Protein AF-A0A945GX42-F1 (afdb_monomer_lite)

pLDDT: mean 78.47, std 17.65, range [48.34, 97.5]

Foldseek 3Di:
DVVVVVVVVVVVVVVVVVVVVVPDDQDPQQVVLVVVPHDPPDPVSVVSSVVVVVVVVVVVVVVVVVVVD

Structure (mmCIF, N/CA/C/O backbone):
data_AF-A0A945GX42-F1
#
_entry.id   AF-A0A945GX42-F1
#
loop_
_atom_site.group_PDB
_atom_site.id
_atom_site.type_symbol
_atom_site.label_atom_id
_atom_site.label_alt_id
_atom_site.label_comp_id
_atom_site.label_asym_id
_atom_site.label_entity_id
_atom_site.label_seq_id
_atom_site.pdbx_PDB_ins_code
_atom_site.Cartn_x
_atom_site.Cartn_y
_atom_site.Cartn_z
_atom_site.occupancy
_atom_site.B_iso_or_equiv
_atom_site.auth_seq_id
_atom_site.auth_comp_id
_atom_site.auth_asym_id
_atom_site.auth_atom_id
_atom_site.pdbx_PDB_model_num
ATOM 1 N N . MET A 1 1 ? 27.866 20.503 36.963 1.00 52.25 1 MET A N 1
ATOM 2 C CA . MET A 1 1 ? 27.596 19.391 36.016 1.00 52.25 1 MET A CA 1
ATOM 3 C C . MET A 1 1 ? 26.106 19.104 35.789 1.00 52.25 1 MET A C 1
ATOM 5 O O . MET A 1 1 ? 25.746 18.814 34.658 1.00 52.25 1 MET A O 1
ATOM 9 N N . GLN A 1 2 ? 25.218 19.260 36.781 1.00 54.25 2 GLN A N 1
ATOM 10 C CA . GLN A 1 2 ? 23.796 18.883 36.649 1.00 54.25 2 GLN A CA 1
ATOM 11 C C . GLN A 1 2 ? 22.976 19.653 35.593 1.00 54.25 2 GLN A C 1
ATOM 13 O O . GLN A 1 2 ? 22.143 19.065 34.912 1.00 54.25 2 GLN A O 1
ATOM 18 N N . LYS A 1 3 ? 23.263 20.943 35.364 1.00 55.84 3 LYS A N 1
ATOM 19 C CA . LYS A 1 3 ? 22.562 21.753 34.343 1.00 55.84 3 LYS A CA 1
ATOM 20 C C . LYS A 1 3 ? 22.807 21.280 32.900 1.00 55.84 3 LYS A C 1
ATOM 22 O O . LYS A 1 3 ? 21.976 21.524 32.033 1.00 55.84 3 LYS A O 1
ATOM 27 N N . LYS A 1 4 ? 23.943 20.616 32.634 1.00 55.47 4 LYS A N 1
ATOM 28 C CA . LYS A 1 4 ? 24.259 20.057 31.307 1.00 55.47 4 LYS A CA 1
ATOM 29 C C . LYS A 1 4 ? 23.453 18.781 31.048 1.00 55.47 4 LYS A C 1
ATOM 31 O O . LYS A 1 4 ? 22.902 18.637 29.967 1.00 55.47 4 LYS A O 1
ATOM 36 N N . LEU A 1 5 ? 23.309 17.925 32.062 1.00 59.38 5 LEU A N 1
ATOM 37 C CA . LEU A 1 5 ? 22.516 16.693 31.985 1.00 59.38 5 LEU A CA 1
ATOM 38 C C . LEU A 1 5 ? 21.026 16.983 31.757 1.00 59.38 5 LEU A C 1
ATOM 40 O O . LEU A 1 5 ? 20.418 16.369 30.888 1.00 59.38 5 LEU A O 1
ATOM 44 N N . ALA A 1 6 ? 20.463 17.981 32.446 1.00 61.34 6 ALA A N 1
ATOM 45 C CA . ALA A 1 6 ? 19.064 18.378 32.260 1.00 61.34 6 ALA A CA 1
ATOM 46 C C . ALA A 1 6 ? 18.754 18.848 30.825 1.00 61.34 6 ALA A C 1
ATOM 48 O O . ALA A 1 6 ? 17.696 18.540 30.288 1.00 61.34 6 ALA A O 1
ATOM 49 N N . ARG A 1 7 ? 19.692 19.555 30.178 1.00 61.75 7 ARG A N 1
ATOM 50 C CA . ARG A 1 7 ? 19.544 19.998 28.781 1.00 61.75 7 ARG A CA 1
ATOM 51 C C . ARG A 1 7 ? 19.615 18.836 27.793 1.00 61.75 7 ARG A C 1
ATOM 53 O O . ARG A 1 7 ? 18.864 18.833 26.829 1.00 61.75 7 ARG A O 1
ATOM 60 N N . VAL A 1 8 ? 20.477 17.852 28.048 1.00 62.62 8 VAL A N 1
ATOM 61 C CA . VAL A 1 8 ? 20.576 16.645 27.212 1.00 62.62 8 VAL A CA 1
ATOM 62 C C . VAL A 1 8 ? 19.285 15.829 27.292 1.00 62.62 8 VAL A C 1
ATOM 64 O O . VAL A 1 8 ? 18.759 15.451 26.252 1.00 62.62 8 VAL A O 1
ATOM 67 N N . PHE A 1 9 ? 18.723 15.647 28.492 1.00 61.59 9 PHE A N 1
ATOM 68 C CA . PHE A 1 9 ? 17.433 14.968 28.673 1.00 61.59 9 PHE A CA 1
ATOM 69 C C . PHE A 1 9 ? 16.265 15.690 27.987 1.00 61.59 9 PHE A C 1
ATOM 71 O O . PHE A 1 9 ? 15.384 15.047 27.424 1.00 61.59 9 PHE A O 1
ATOM 78 N N . LEU A 1 10 ? 16.258 17.024 28.007 1.00 64.06 10 LEU A N 1
ATOM 79 C CA . LEU A 1 10 ? 15.222 17.815 27.339 1.00 64.06 10 LEU A CA 1
ATOM 80 C C . LEU A 1 10 ? 15.284 17.670 25.812 1.00 64.06 10 LEU A C 1
ATOM 82 O O . LEU A 1 10 ? 14.247 17.554 25.171 1.00 64.06 10 LEU A O 1
ATOM 86 N N . VAL A 1 11 ? 16.489 17.634 25.239 1.00 65.19 11 VAL A N 1
ATOM 87 C CA . VAL A 1 11 ? 16.691 17.493 23.787 1.00 65.19 11 VAL A CA 1
ATOM 88 C C . VAL A 1 11 ? 16.372 16.076 23.301 1.00 65.19 11 VAL A C 1
ATOM 90 O O . VAL A 1 11 ? 15.792 15.910 22.231 1.00 65.19 11 VAL A O 1
ATOM 93 N N . THR A 1 12 ? 16.690 15.038 24.078 1.00 62.75 12 THR A N 1
ATOM 94 C CA . THR A 1 12 ? 16.325 13.663 23.702 1.00 62.75 12 THR A CA 1
ATOM 95 C C . THR A 1 12 ? 14.820 13.421 23.805 1.00 62.75 12 THR A C 1
ATOM 97 O O . THR A 1 12 ? 14.248 12.772 22.930 1.00 62.75 12 THR A O 1
ATOM 100 N N . ALA A 1 13 ? 14.156 13.995 24.813 1.00 63.81 13 ALA A N 1
ATOM 101 C CA . ALA A 1 13 ? 12.703 13.916 24.952 1.00 63.81 13 ALA A CA 1
ATOM 102 C C . ALA A 1 13 ? 11.963 14.622 23.801 1.00 63.81 13 ALA A C 1
ATOM 104 O O . ALA A 1 13 ? 10.972 14.096 23.292 1.00 63.81 13 ALA A O 1
ATOM 105 N N . THR A 1 14 ? 12.454 15.777 23.339 1.00 62.41 14 THR A N 1
ATOM 106 C CA . THR A 1 14 ? 11.845 16.473 22.196 1.00 62.41 14 THR A CA 1
ATOM 107 C C . THR A 1 14 ? 12.093 15.749 20.875 1.00 62.41 14 THR A C 1
ATOM 109 O O . THR A 1 14 ? 11.171 15.660 20.069 1.00 62.41 14 THR A O 1
ATOM 112 N N . MET A 1 15 ? 13.272 15.152 20.657 1.00 59.97 15 MET A N 1
ATOM 113 C CA . MET A 1 15 ? 13.512 14.332 19.459 1.00 59.97 15 MET A CA 1
ATOM 114 C C . MET A 1 15 ? 12.619 13.082 19.409 1.00 59.97 15 MET A C 1
ATOM 116 O O . MET A 1 15 ? 12.132 12.735 18.335 1.00 59.97 15 MET A O 1
ATOM 120 N N . ALA A 1 16 ? 12.343 12.441 20.550 1.00 60.47 16 ALA A N 1
ATOM 121 C CA . ALA A 1 16 ? 11.425 11.301 20.610 1.00 60.47 16 ALA A CA 1
ATOM 122 C C . ALA A 1 16 ? 9.973 11.698 20.263 1.00 60.47 16 ALA A C 1
ATOM 124 O O . AL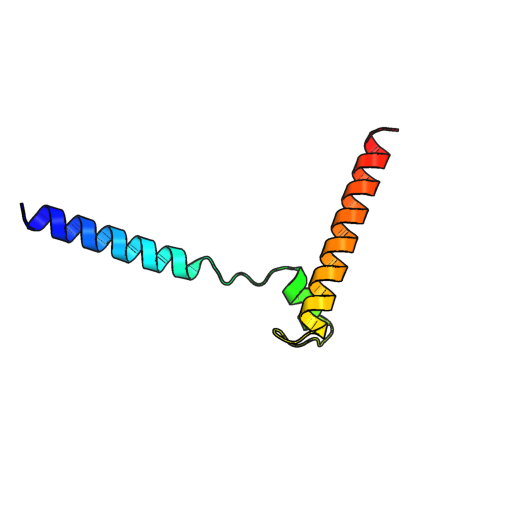A A 1 16 ? 9.294 10.999 19.508 1.00 60.47 16 ALA A O 1
ATOM 125 N N . LEU A 1 17 ? 9.511 12.857 20.745 1.00 59.59 17 LEU A N 1
ATOM 126 C CA . LEU A 1 17 ? 8.189 13.401 20.412 1.00 59.59 17 LEU A CA 1
ATOM 127 C C . LEU A 1 17 ? 8.061 13.752 18.923 1.00 59.59 17 LEU A C 1
ATOM 129 O O . LEU A 1 17 ? 7.046 13.442 18.309 1.00 59.59 17 LEU A O 1
ATOM 133 N N . VAL A 1 18 ? 9.100 14.330 18.314 1.00 60.34 18 VAL A N 1
ATOM 134 C CA . VAL A 1 18 ? 9.087 14.665 16.878 1.00 60.34 18 VAL A CA 1
ATOM 135 C C . VAL A 1 18 ? 9.113 13.407 16.003 1.00 60.34 18 VAL A C 1
ATOM 137 O O . VAL A 1 18 ? 8.386 13.350 15.015 1.00 60.34 18 VAL A O 1
ATOM 140 N N . ALA A 1 19 ? 9.863 12.367 16.384 1.00 58.22 19 ALA A N 1
ATOM 141 C CA . ALA A 1 19 ? 9.857 11.085 15.670 1.00 58.22 19 ALA A CA 1
ATOM 142 C C . ALA A 1 19 ? 8.475 10.402 15.694 1.00 58.22 19 ALA A C 1
ATOM 144 O O . ALA A 1 19 ? 8.083 9.755 14.725 1.00 58.22 19 ALA A O 1
ATOM 145 N N . SER A 1 20 ? 7.711 10.600 16.773 1.00 55.22 20 SER A N 1
ATOM 146 C CA . SER A 1 20 ? 6.353 10.057 16.920 1.00 55.22 20 SER A CA 1
ATOM 147 C C . SER A 1 20 ? 5.374 1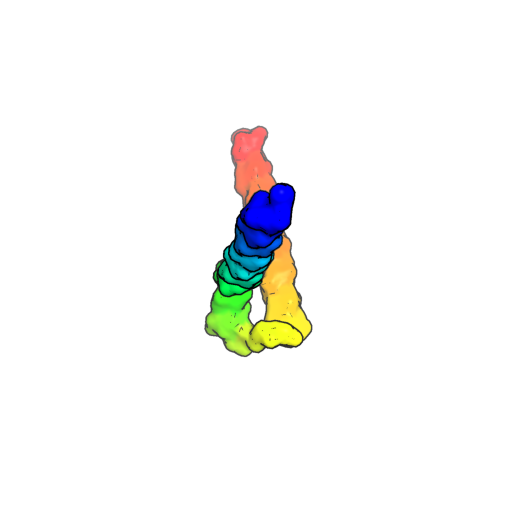0.653 15.899 1.00 55.22 20 SER A C 1
ATOM 149 O O . SER A 1 20 ? 4.481 9.960 15.418 1.00 55.22 20 SER A O 1
ATOM 151 N N . CYS A 1 21 ? 5.564 11.922 15.523 1.00 56.56 21 CYS A N 1
ATOM 152 C CA . CYS A 1 21 ? 4.672 12.648 14.616 1.00 56.56 21 CYS A CA 1
ATOM 153 C C . CYS A 1 21 ? 4.897 12.345 13.123 1.00 56.56 21 CYS A C 1
ATOM 155 O O . CYS A 1 21 ? 4.047 12.693 12.311 1.00 56.56 21 CYS A O 1
ATOM 157 N N . VAL A 1 22 ? 6.005 11.695 12.745 1.00 54.72 22 VAL A N 1
ATOM 158 C CA . VAL A 1 22 ? 6.369 11.429 11.333 1.00 54.72 22 VAL A CA 1
ATOM 159 C C . VAL A 1 22 ? 5.726 10.142 10.779 1.00 54.72 22 VAL A C 1
ATOM 161 O O . VAL 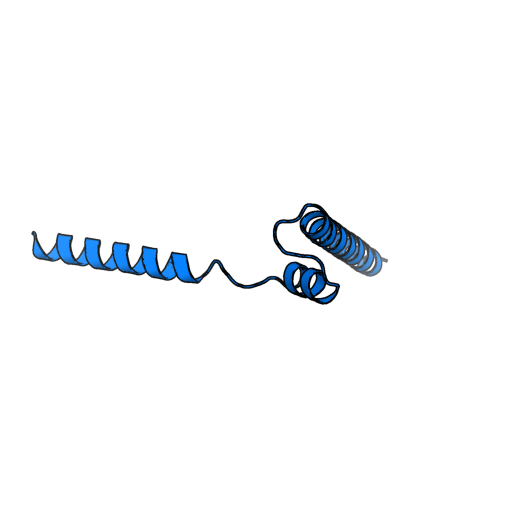A 1 22 ? 5.826 9.848 9.595 1.00 54.72 22 VAL A O 1
ATOM 164 N N . SER A 1 23 ? 5.031 9.357 11.605 1.00 54.81 23 SER A N 1
ATOM 165 C CA . SER A 1 23 ? 4.684 7.967 11.263 1.00 54.81 23 SER A CA 1
ATOM 166 C C . SER A 1 23 ? 3.253 7.716 10.767 1.00 54.81 23 SER A C 1
ATOM 168 O O . SER A 1 23 ? 2.861 6.559 10.641 1.00 54.81 23 SER A O 1
ATOM 170 N N . ASN A 1 24 ? 2.464 8.752 10.470 1.00 60.78 24 ASN A N 1
ATOM 171 C CA . ASN A 1 24 ? 1.043 8.574 10.135 1.00 60.78 24 ASN A CA 1
ATOM 172 C C . ASN A 1 24 ? 0.622 9.260 8.830 1.00 60.78 24 ASN A C 1
ATOM 174 O O . ASN A 1 24 ? -0.512 9.718 8.696 1.00 60.78 24 ASN A O 1
ATOM 178 N N .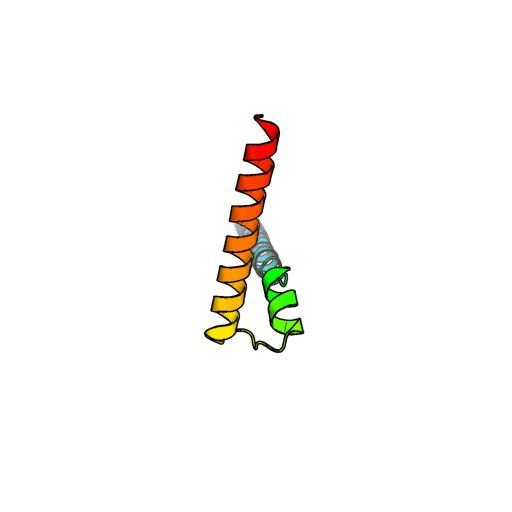 GLU A 1 25 ? 1.534 9.359 7.864 1.00 72.81 25 GLU A N 1
ATOM 179 C CA . GLU A 1 25 ? 1.137 9.759 6.518 1.00 72.81 25 GLU A CA 1
ATOM 180 C C . GLU A 1 25 ? 0.433 8.590 5.827 1.00 72.81 25 GLU A C 1
ATOM 182 O O . GLU A 1 25 ? 1.039 7.552 5.557 1.00 72.81 25 GLU A O 1
ATOM 187 N N . THR A 1 26 ? -0.863 8.760 5.551 1.00 83.31 26 THR A N 1
ATOM 188 C CA . THR A 1 26 ? -1.647 7.791 4.784 1.00 83.31 26 THR A CA 1
ATOM 189 C C . THR A 1 26 ? -1.048 7.662 3.391 1.00 83.31 26 THR A C 1
ATOM 191 O O . THR A 1 26 ? -1.080 8.606 2.594 1.00 83.31 26 THR A O 1
ATOM 194 N N . THR A 1 27 ? -0.522 6.484 3.081 1.00 91.25 27 THR A N 1
ATOM 195 C CA . THR A 1 27 ? 0.098 6.199 1.788 1.00 91.25 27 THR A CA 1
ATOM 196 C C . THR A 1 27 ? -0.930 6.252 0.655 1.00 91.25 27 THR A C 1
ATOM 198 O O . THR A 1 27 ? -2.131 6.064 0.862 1.00 91.25 27 THR A O 1
ATOM 201 N N . TRP A 1 28 ? -0.470 6.451 -0.584 1.00 93.50 28 TRP A N 1
ATOM 202 C CA . TRP A 1 28 ? -1.351 6.403 -1.760 1.00 93.50 28 TRP A CA 1
ATOM 203 C C . TRP A 1 28 ? -2.125 5.075 -1.863 1.00 93.50 28 TRP A C 1
ATOM 205 O O . TRP A 1 28 ? -3.304 5.077 -2.220 1.00 93.50 28 TRP A O 1
ATOM 215 N N . TYR A 1 29 ? -1.481 3.954 -1.515 1.00 94.44 29 TYR A N 1
ATOM 216 C CA . TYR A 1 29 ? -2.103 2.627 -1.518 1.00 94.44 29 TYR A CA 1
ATOM 217 C C . TYR A 1 29 ? -3.275 2.562 -0.541 1.00 94.44 29 TYR A C 1
ATOM 219 O O . TYR A 1 29 ? -4.375 2.166 -0.922 1.00 94.44 29 TYR A O 1
ATOM 227 N N . GLU A 1 30 ? -3.053 3.011 0.695 1.00 94.19 30 GLU A N 1
ATOM 228 C CA . GLU A 1 30 ? -4.090 3.057 1.723 1.00 94.19 30 GLU A CA 1
ATOM 229 C C . GLU A 1 30 ? -5.260 3.938 1.277 1.00 94.19 30 GLU A C 1
ATOM 231 O O . GLU A 1 30 ? -6.392 3.463 1.252 1.00 94.19 30 GLU A O 1
ATOM 236 N N . GLN A 1 31 ? -4.999 5.167 0.812 1.00 94.25 31 GLN A N 1
ATOM 237 C CA . GLN A 1 31 ? -6.053 6.081 0.346 1.00 94.25 31 GLN A CA 1
ATOM 238 C C . GLN A 1 31 ? -6.887 5.483 -0.797 1.00 94.25 31 GLN A C 1
ATOM 240 O O . GLN A 1 31 ? -8.110 5.633 -0.845 1.00 94.25 31 GLN A O 1
ATOM 245 N N . ARG A 1 32 ? -6.240 4.794 -1.743 1.00 95.19 32 ARG A N 1
ATOM 246 C CA . ARG A 1 32 ? -6.919 4.143 -2.868 1.00 95.19 32 ARG A CA 1
ATOM 247 C C . ARG A 1 32 ? -7.790 2.978 -2.405 1.00 95.19 32 ARG A C 1
ATOM 249 O O . ARG A 1 32 ? -8.930 2.878 -2.859 1.00 95.19 32 ARG A O 1
ATOM 256 N N . CYS A 1 33 ? -7.273 2.125 -1.523 1.00 96.06 33 CYS A N 1
ATOM 257 C CA . CYS A 1 33 ? -8.017 0.992 -0.978 1.00 96.06 33 CYS A CA 1
ATOM 258 C C . CYS A 1 33 ? -9.199 1.470 -0.109 1.00 96.06 33 CYS A C 1
ATOM 260 O O . CYS A 1 33 ? -10.298 0.928 -0.227 1.00 96.06 33 CYS A O 1
ATOM 262 N N . GLU A 1 34 ? -9.035 2.546 0.666 1.00 95.38 34 GLU A N 1
ATOM 263 C CA . GLU A 1 34 ? -10.137 3.186 1.402 1.00 95.38 34 GLU A CA 1
ATOM 264 C C . GLU A 1 34 ? -11.209 3.746 0.453 1.00 95.38 34 GLU A C 1
ATOM 266 O O . GLU A 1 34 ? -12.403 3.536 0.669 1.00 95.38 34 GLU A O 1
ATOM 271 N N . LYS A 1 35 ? -10.809 4.393 -0.651 1.00 95.75 35 LYS A N 1
ATOM 272 C CA . LYS A 1 35 ? -11.737 4.981 -1.636 1.00 95.75 35 LYS A CA 1
ATOM 273 C C . LYS A 1 35 ? -12.621 3.949 -2.342 1.00 95.75 35 LYS A C 1
ATOM 275 O O . LYS A 1 35 ? -13.731 4.283 -2.751 1.00 95.75 35 LYS A O 1
ATOM 280 N N . ILE A 1 36 ? -12.152 2.710 -2.491 1.00 95.19 36 ILE A N 1
ATOM 281 C CA . ILE A 1 36 ? -12.956 1.606 -3.042 1.00 95.19 36 ILE A CA 1
ATOM 282 C C . ILE A 1 36 ? -13.790 0.882 -1.972 1.00 95.19 36 ILE A C 1
ATOM 284 O O . ILE A 1 36 ? -14.426 -0.125 -2.272 1.00 95.19 36 ILE A O 1
ATOM 288 N N . GLY A 1 37 ? -13.805 1.396 -0.739 1.00 96.38 37 GLY A N 1
ATOM 289 C CA . GLY A 1 37 ? -14.633 0.899 0.357 1.00 96.38 37 GLY A CA 1
ATOM 290 C C . GLY A 1 37 ? -13.984 -0.189 1.211 1.00 96.38 37 GLY A C 1
ATOM 291 O O . GLY A 1 37 ? -14.676 -0.801 2.024 1.00 96.38 37 GLY A O 1
ATOM 292 N N . LEU A 1 38 ? -12.681 -0.452 1.059 1.00 96.50 38 LEU A N 1
ATOM 293 C CA . LEU A 1 38 ? -11.984 -1.402 1.924 1.00 96.50 38 LEU A CA 1
ATOM 294 C C . LEU A 1 38 ? -11.594 -0.729 3.237 1.00 96.50 38 LEU A C 1
ATOM 296 O O . LEU A 1 38 ? -11.084 0.388 3.266 1.00 96.50 38 LEU A O 1
ATOM 300 N N . LYS A 1 39 ? -11.818 -1.435 4.343 1.00 95.00 39 LYS A N 1
ATOM 301 C CA . LYS A 1 39 ? -11.560 -0.913 5.684 1.00 95.00 39 LYS A CA 1
ATOM 302 C C . LYS A 1 39 ? -10.137 -1.240 6.129 1.00 95.00 39 LYS A C 1
ATOM 304 O O . LYS A 1 39 ? -9.759 -2.414 6.139 1.00 95.00 39 LYS A O 1
ATOM 309 N N . LYS A 1 40 ? -9.388 -0.227 6.571 1.00 92.94 40 LYS A N 1
ATOM 310 C CA . LYS A 1 40 ? -8.041 -0.387 7.137 1.00 92.94 40 LYS A CA 1
ATOM 311 C C . LYS A 1 40 ? -8.013 -1.443 8.253 1.00 92.94 40 LYS A C 1
ATOM 313 O O . LYS A 1 40 ? -8.917 -1.491 9.091 1.00 92.94 40 LYS A O 1
ATOM 318 N N . GLY A 1 41 ? -6.991 -2.301 8.236 1.00 90.31 41 GLY A N 1
ATOM 319 C CA . GLY A 1 41 ? -6.820 -3.407 9.188 1.00 90.31 41 GLY A CA 1
ATOM 320 C C . GLY A 1 41 ? -7.616 -4.680 8.871 1.00 90.31 41 GLY A C 1
ATOM 321 O O . GLY A 1 41 ? -7.629 -5.604 9.682 1.00 90.31 41 GLY A O 1
ATOM 322 N N . THR A 1 42 ? -8.289 -4.755 7.718 1.00 96.56 42 THR A N 1
ATOM 323 C CA . THR A 1 42 ? -8.905 -6.000 7.227 1.00 96.56 42 THR A CA 1
ATOM 324 C C . THR A 1 42 ? -7.965 -6.751 6.284 1.00 96.56 42 THR A C 1
ATOM 326 O O . THR A 1 42 ? -7.137 -6.144 5.609 1.00 96.56 42 THR A O 1
ATOM 329 N N . ALA A 1 43 ? -8.119 -8.075 6.182 1.00 97.25 43 ALA A N 1
ATOM 330 C CA . ALA A 1 43 ? -7.313 -8.885 5.263 1.00 97.25 43 ALA A CA 1
ATOM 331 C C . ALA A 1 43 ? -7.475 -8.448 3.794 1.00 97.25 43 ALA A C 1
ATOM 333 O O .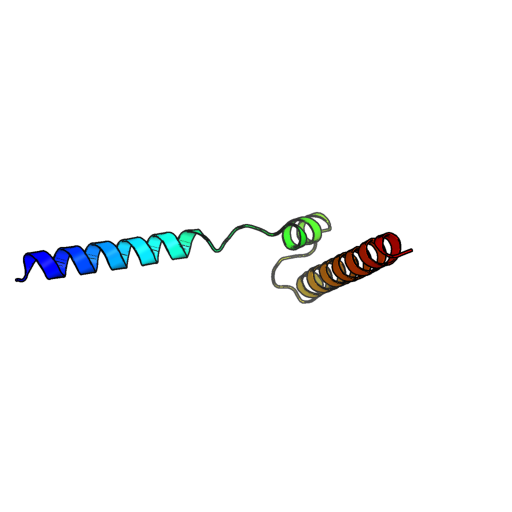 ALA A 1 43 ? -6.504 -8.444 3.039 1.00 97.25 43 ALA A O 1
ATOM 334 N N . ASP A 1 44 ? -8.681 -8.034 3.396 1.00 96.25 44 ASP A N 1
ATOM 335 C CA . ASP A 1 44 ? -8.945 -7.541 2.041 1.00 96.25 44 ASP A CA 1
ATOM 336 C C . ASP A 1 44 ? -8.251 -6.205 1.760 1.00 96.25 44 ASP A C 1
ATOM 338 O O . ASP A 1 44 ? -7.783 -5.974 0.645 1.00 96.25 44 ASP A O 1
ATOM 342 N N . PHE A 1 45 ? -8.136 -5.342 2.772 1.00 97.25 45 PHE A N 1
ATOM 343 C CA . PHE A 1 45 ? -7.390 -4.091 2.677 1.00 97.25 45 PHE A CA 1
ATOM 344 C C . PHE A 1 45 ? -5.891 -4.334 2.486 1.00 97.25 45 PHE A C 1
ATOM 346 O O . PHE A 1 45 ? -5.306 -3.800 1.547 1.00 97.25 45 PHE A O 1
ATOM 353 N N . GLU A 1 46 ? -5.292 -5.211 3.294 1.00 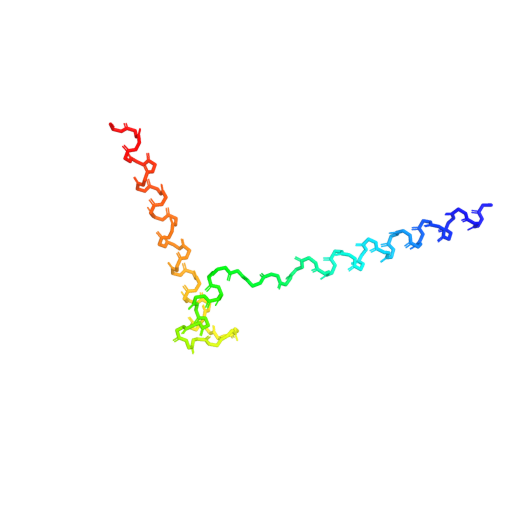96.31 46 GLU A N 1
ATOM 354 C CA . GLU A 1 46 ? -3.879 -5.583 3.139 1.00 96.31 46 GLU A CA 1
ATOM 355 C C . GLU A 1 46 ? -3.621 -6.235 1.775 1.00 96.31 46 GLU A C 1
ATOM 357 O O . GLU A 1 46 ? -2.682 -5.882 1.062 1.00 96.31 46 GLU A O 1
ATOM 362 N N . LYS A 1 47 ? -4.523 -7.123 1.339 1.00 97.44 47 LYS A N 1
ATOM 363 C CA . LYS A 1 47 ? -4.452 -7.750 0.015 1.00 97.44 47 LYS A CA 1
ATOM 364 C C . LYS A 1 47 ? -4.553 -6.727 -1.120 1.00 97.44 47 LYS A C 1
ATOM 366 O O . LYS A 1 47 ? -3.882 -6.886 -2.140 1.00 97.44 47 LYS A O 1
ATOM 371 N N . CYS A 1 48 ? -5.380 -5.692 -0.966 1.00 97.50 48 CYS A N 1
ATOM 372 C CA . CYS A 1 48 ? -5.470 -4.589 -1.920 1.00 97.50 48 CYS A CA 1
ATOM 373 C C . CYS A 1 48 ? -4.141 -3.836 -2.032 1.00 97.50 48 CYS A C 1
ATOM 375 O O . CYS A 1 48 ? -3.654 -3.650 -3.149 1.00 97.50 48 CYS A O 1
ATOM 377 N N . ILE A 1 49 ? -3.519 -3.495 -0.899 1.00 97.19 49 ILE A N 1
ATOM 378 C CA . ILE A 1 49 ? -2.215 -2.821 -0.866 1.00 97.19 49 ILE A CA 1
ATOM 379 C C . ILE A 1 49 ? -1.150 -3.675 -1.556 1.00 97.19 49 ILE A C 1
ATOM 381 O O . ILE A 1 49 ? -0.492 -3.194 -2.478 1.00 97.19 49 ILE A O 1
ATOM 385 N N . SER A 1 50 ? -1.010 -4.949 -1.172 1.00 97.12 50 SER A N 1
ATOM 386 C CA . SER A 1 50 ? 0.013 -5.832 -1.749 1.00 97.12 50 SER A CA 1
ATOM 387 C C . SER A 1 50 ? -0.163 -6.025 -3.256 1.00 97.12 50 SER A C 1
ATOM 389 O O . SER A 1 50 ? 0.813 -6.065 -4.003 1.00 97.12 50 SER A O 1
ATOM 391 N N . ARG A 1 51 ? -1.411 -6.123 -3.732 1.00 97.00 51 ARG A N 1
ATOM 392 C CA . ARG A 1 51 ? -1.704 -6.223 -5.167 1.00 97.00 51 ARG A CA 1
ATOM 393 C C . ARG A 1 51 ? -1.281 -4.960 -5.911 1.00 97.00 51 ARG A C 1
ATOM 395 O O . ARG A 1 51 ? -0.673 -5.056 -6.975 1.00 97.00 51 ARG A O 1
ATOM 402 N N . ASP A 1 52 ? -1.635 -3.794 -5.382 1.00 96.06 52 ASP A N 1
ATOM 403 C CA . ASP A 1 52 ? -1.350 -2.521 -6.035 1.00 96.06 52 ASP A CA 1
ATOM 404 C C . ASP A 1 52 ? 0.166 -2.235 -6.036 1.00 96.06 52 ASP A C 1
ATOM 406 O O . ASP A 1 52 ? 0.690 -1.779 -7.052 1.00 96.06 52 ASP A O 1
ATOM 410 N N . GLN A 1 53 ? 0.890 -2.603 -4.971 1.00 95.69 53 GLN A N 1
ATOM 411 C CA . GLN A 1 53 ? 2.361 -2.600 -4.942 1.00 95.69 53 GLN A CA 1
ATOM 412 C C . GLN A 1 53 ? 2.951 -3.489 -6.041 1.00 95.69 53 GLN A C 1
ATOM 414 O O . GLN A 1 53 ? 3.730 -3.012 -6.865 1.00 95.69 53 GLN A O 1
ATOM 419 N N . ALA A 1 54 ? 2.521 -4.752 -6.120 1.00 96.56 54 ALA A N 1
ATOM 420 C CA . ALA A 1 54 ? 3.015 -5.691 -7.125 1.00 96.56 54 ALA A CA 1
ATOM 421 C C . ALA A 1 54 ? 2.747 -5.211 -8.563 1.00 96.56 54 ALA A C 1
ATOM 423 O O . ALA A 1 54 ? 3.571 -5.412 -9.457 1.00 96.56 54 ALA A O 1
ATOM 424 N N . TRP A 1 55 ? 1.604 -4.558 -8.803 1.00 94.25 55 TRP A N 1
ATOM 425 C CA . TRP A 1 55 ? 1.288 -3.989 -10.111 1.00 94.25 55 TRP A CA 1
ATOM 426 C C . TRP A 1 55 ? 2.236 -2.844 -10.483 1.00 94.25 55 TRP A C 1
ATOM 428 O O . TRP A 1 55 ? 2.735 -2.822 -11.608 1.00 94.25 55 TRP A O 1
ATOM 438 N N . ILE A 1 56 ? 2.530 -1.938 -9.545 1.00 90.81 56 ILE A N 1
ATOM 439 C CA . ILE A 1 56 ? 3.472 -0.830 -9.761 1.00 90.81 56 ILE A CA 1
ATOM 440 C C . ILE A 1 56 ? 4.894 -1.351 -9.977 1.00 90.81 56 ILE A C 1
ATOM 442 O O . ILE A 1 56 ? 5.562 -0.909 -10.908 1.00 90.81 56 ILE A O 1
ATOM 446 N N . GLU A 1 57 ? 5.353 -2.315 -9.182 1.00 93.25 57 GLU A N 1
ATOM 447 C CA . GLU A 1 57 ? 6.676 -2.928 -9.354 1.00 93.25 57 GLU A CA 1
ATOM 448 C C . GLU A 1 57 ? 6.818 -3.604 -10.723 1.00 93.25 57 GLU A C 1
ATOM 450 O O . GLU A 1 57 ? 7.813 -3.420 -11.432 1.00 93.25 57 GLU A O 1
ATOM 455 N N . ALA A 1 58 ? 5.797 -4.360 -11.135 1.00 92.56 58 ALA A N 1
ATOM 456 C CA . ALA A 1 58 ? 5.763 -4.977 -12.452 1.00 92.56 58 ALA A CA 1
ATOM 457 C C . ALA A 1 58 ? 5.778 -3.922 -13.567 1.00 92.56 58 ALA A C 1
ATOM 459 O O . ALA A 1 58 ? 6.467 -4.097 -14.575 1.00 92.56 58 ALA A O 1
ATOM 460 N N . ASP A 1 59 ? 5.048 -2.821 -13.391 1.00 91.75 59 ASP A N 1
ATOM 461 C CA . ASP A 1 59 ? 5.015 -1.733 -14.359 1.00 91.75 59 ASP A CA 1
ATOM 462 C C . ASP A 1 59 ? 6.359 -1.010 -14.476 1.00 91.75 59 ASP A C 1
ATOM 464 O O . ASP A 1 59 ? 6.871 -0.845 -15.582 1.00 91.75 59 ASP A O 1
ATOM 468 N N . GLN A 1 60 ? 7.000 -0.700 -13.349 1.00 90.00 60 GLN A N 1
ATOM 469 C CA . GLN A 1 60 ? 8.347 -0.131 -13.310 1.00 90.00 60 GLN A CA 1
ATOM 470 C C . GLN A 1 60 ? 9.366 -1.038 -14.003 1.00 90.00 60 GLN A C 1
ATOM 472 O O . GLN A 1 60 ? 10.196 -0.561 -14.781 1.00 90.00 60 GLN A O 1
ATOM 477 N N . LYS A 1 61 ? 9.278 -2.356 -13.786 1.00 90.12 61 LYS A N 1
ATOM 478 C CA . LYS A 1 61 ? 10.141 -3.332 -14.462 1.00 90.12 61 LYS A CA 1
ATOM 479 C C . LYS A 1 61 ? 9.924 -3.330 -15.976 1.00 90.12 61 LYS A C 1
ATOM 481 O O . LYS A 1 61 ? 10.896 -3.380 -16.729 1.00 90.12 61 LYS A O 1
ATOM 486 N N . ARG A 1 62 ? 8.671 -3.244 -16.438 1.00 85.69 62 ARG A N 1
ATOM 487 C CA . ARG A 1 62 ? 8.351 -3.128 -17.871 1.00 85.69 62 ARG A CA 1
ATOM 488 C C . ARG A 1 62 ? 8.856 -1.813 -18.453 1.00 85.69 62 ARG A C 1
ATOM 490 O O . ARG A 1 62 ? 9.519 -1.841 -19.481 1.00 85.69 62 ARG A O 1
ATOM 497 N N . ALA A 1 63 ? 8.618 -0.687 -17.786 1.00 81.69 63 ALA A N 1
ATOM 498 C CA . ALA A 1 63 ? 9.099 0.622 -18.222 1.00 81.69 63 ALA A CA 1
ATOM 499 C C . ALA A 1 63 ? 10.635 0.666 -18.320 1.00 81.69 63 ALA A C 1
ATOM 501 O O . ALA A 1 63 ? 11.183 1.169 -19.302 1.00 81.69 63 ALA A O 1
ATOM 502 N N . GLY A 1 64 ? 11.335 0.075 -17.345 1.00 72.81 64 GLY A N 1
ATOM 503 C CA . GLY A 1 64 ? 12.788 -0.099 -17.379 1.00 72.81 64 GLY A CA 1
ATOM 504 C C . GLY A 1 64 ? 13.253 -1.009 -18.519 1.00 72.81 64 GLY A C 1
ATOM 505 O O . GLY A 1 64 ? 14.221 -0.683 -19.202 1.00 72.81 64 GLY A O 1
ATOM 506 N N . SER A 1 65 ? 12.524 -2.097 -18.790 1.00 60.28 65 SER A N 1
ATOM 507 C CA . SER A 1 65 ? 12.786 -2.988 -19.928 1.00 60.28 65 SER A CA 1
ATOM 508 C C . SER A 1 65 ? 12.595 -2.296 -21.279 1.00 60.28 65 SER A C 1
ATOM 510 O O . SER A 1 65 ? 13.329 -2.601 -22.215 1.00 60.28 65 SER A O 1
ATOM 512 N N . THR A 1 66 ? 11.638 -1.372 -21.400 1.00 58.19 66 THR A N 1
ATOM 513 C CA . THR A 1 66 ? 11.410 -0.597 -22.630 1.00 58.19 66 THR A CA 1
ATOM 514 C C . THR A 1 66 ? 12.544 0.392 -22.896 1.00 58.19 66 THR A C 1
ATOM 516 O O . THR A 1 66 ? 12.842 0.681 -24.047 1.00 58.19 66 THR A O 1
ATOM 519 N N . ARG A 1 67 ? 13.219 0.888 -21.849 1.00 55.84 67 ARG A N 1
ATOM 520 C CA . ARG A 1 67 ? 14.324 1.855 -21.974 1.00 55.84 67 ARG A CA 1
ATOM 521 C C . ARG A 1 67 ? 15.648 1.233 -22.442 1.00 55.84 67 ARG A C 1
ATOM 523 O O . ARG A 1 67 ? 16.555 1.975 -22.800 1.00 55.84 67 ARG A O 1
ATOM 530 N N . MET A 1 68 ? 15.770 -0.097 -22.409 1.00 54.56 68 MET A N 1
ATOM 531 C CA . MET A 1 68 ? 16.964 -0.839 -22.846 1.00 54.56 68 MET A CA 1
ATOM 532 C C . MET A 1 68 ? 16.861 -1.406 -24.273 1.00 54.56 68 MET A C 1
ATOM 534 O O . MET A 1 68 ? 17.781 -2.107 -24.694 1.00 54.56 68 MET A O 1
ATOM 538 N N . ARG A 1 69 ? 15.767 -1.147 -25.001 1.00 48.34 69 ARG A N 1
ATOM 539 C CA . ARG A 1 69 ? 15.575 -1.613 -26.380 1.00 48.34 69 ARG A CA 1
ATOM 540 C C . ARG A 1 69 ? 15.757 -0.492 -27.394 1.00 48.34 69 ARG A C 1
ATOM 542 O O . ARG A 1 69 ? 15.315 0.636 -27.094 1.00 48.34 69 ARG A O 1
#

Secondary structure (DSSP, 8-state):
-HHHHHHHHHHHHHHHHHHHHTS----HHHHHHHHTTPPTTSHHHHHHHHHHHHHHHHHHHHHHHHTT-

Radius of gyration: 21.31 Å; chains: 1; bounding box: 42×31×63 Å

Sequence (69 aa):
MQKKLARVFLVTATMALVASCVSNETTWYEQRCEKIGLKKGTADFEKCISRDQAWIEADQKRAGSTRMR